Protein AF-A0A842M8G3-F1 (afdb_monomer_lite)

pLDDT: mean 76.29, std 15.94, range [36.53, 96.44]

Sequence (106 aa):
MRNKTPVKCPNCGSEMTGIGRQTIRTGPVNEAMWLLVYPDVGVPVAFDAYVCEYCGKFELFADENAVKMLKGEYAGDELVKCSSCGKEYIKEYWRCPYCGAETKKG

Structure (mmCIF, N/CA/C/O backbone):
data_AF-A0A842M8G3-F1
#
_entry.id   AF-A0A842M8G3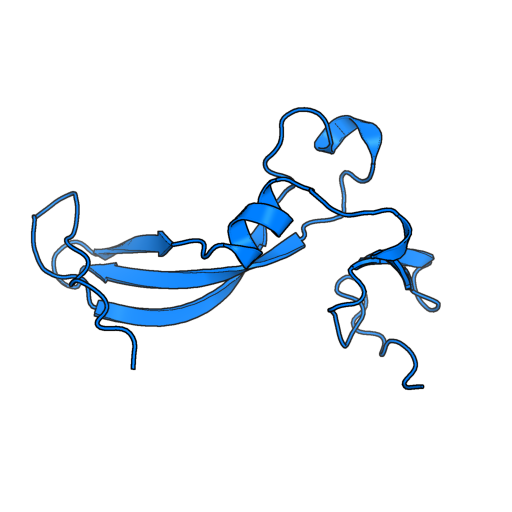-F1
#
loop_
_atom_site.group_PDB
_atom_site.id
_atom_site.type_symbol
_atom_site.label_atom_id
_atom_site.label_alt_id
_atom_site.label_comp_id
_atom_site.label_asym_id
_atom_site.label_entity_id
_atom_site.label_seq_id
_atom_site.pdbx_PDB_ins_code
_atom_site.Cartn_x
_atom_site.Cartn_y
_atom_site.Cartn_z
_atom_site.occupancy
_atom_site.B_iso_or_equiv
_atom_site.auth_seq_id
_atom_site.auth_comp_id
_atom_site.auth_asym_id
_atom_site.auth_atom_id
_atom_site.pdbx_PDB_model_num
ATOM 1 N N . MET A 1 1 ? 12.884 -2.260 17.926 1.00 36.53 1 MET A N 1
ATOM 2 C CA . MET A 1 1 ? 11.422 -2.355 17.721 1.00 36.53 1 MET A CA 1
ATOM 3 C C . MET A 1 1 ? 10.872 -0.936 17.783 1.00 36.53 1 MET A C 1
ATOM 5 O O . MET A 1 1 ? 11.100 -0.281 18.789 1.00 36.53 1 MET A O 1
ATOM 9 N N . ARG A 1 2 ? 10.294 -0.393 16.701 1.00 42.66 2 ARG A N 1
ATOM 10 C CA . ARG A 1 2 ? 9.704 0.960 16.729 1.00 42.66 2 ARG A CA 1
ATOM 11 C C . ARG A 1 2 ? 8.361 0.870 17.461 1.00 42.66 2 ARG A C 1
ATOM 13 O O . ARG A 1 2 ? 7.487 0.147 16.995 1.00 42.66 2 ARG A O 1
ATOM 20 N N . ASN A 1 3 ? 8.220 1.564 18.591 1.00 43.31 3 ASN A N 1
ATOM 21 C CA . ASN A 1 3 ? 6.937 1.735 19.278 1.00 43.31 3 ASN A CA 1
ATOM 22 C C . ASN A 1 3 ? 5.984 2.477 18.332 1.00 43.31 3 ASN A C 1
ATOM 24 O O . ASN A 1 3 ? 6.119 3.685 18.152 1.00 43.31 3 ASN A O 1
ATOM 28 N N . LYS A 1 4 ? 5.065 1.758 17.677 1.00 65.62 4 LYS A N 1
ATOM 29 C CA . LYS A 1 4 ? 3.997 2.391 16.899 1.00 65.62 4 LYS A CA 1
ATOM 30 C C . LYS A 1 4 ? 2.952 2.911 17.880 1.00 65.62 4 LYS A C 1
ATOM 32 O O . LYS A 1 4 ? 2.360 2.130 18.620 1.00 65.62 4 LYS A O 1
ATOM 37 N N . THR A 1 5 ? 2.747 4.224 17.887 1.00 74.81 5 THR A N 1
ATOM 38 C CA . THR A 1 5 ? 1.611 4.859 18.560 1.00 74.81 5 THR A CA 1
ATOM 39 C C . THR A 1 5 ? 0.311 4.187 18.099 1.00 74.81 5 THR A C 1
ATOM 41 O O . THR A 1 5 ? 0.170 3.939 16.897 1.00 74.81 5 THR A O 1
ATOM 44 N N . PRO A 1 6 ? -0.628 3.878 19.009 1.00 84.00 6 PRO A N 1
ATOM 45 C CA . PRO A 1 6 ? -1.899 3.271 18.633 1.00 84.00 6 PRO A CA 1
ATOM 46 C C . PRO A 1 6 ? -2.688 4.185 17.687 1.00 84.00 6 PRO A C 1
ATOM 48 O O . PRO A 1 6 ? -2.877 5.370 17.968 1.00 84.00 6 PRO A O 1
ATOM 51 N N . VAL A 1 7 ? -3.155 3.626 16.567 1.00 90.81 7 VAL A N 1
ATOM 52 C CA . VAL A 1 7 ? -3.963 4.341 15.568 1.00 90.81 7 VAL A CA 1
ATOM 53 C C . VAL A 1 7 ? -5.390 4.464 16.094 1.00 90.81 7 VAL A C 1
ATOM 55 O O . VAL A 1 7 ? -6.011 3.463 16.451 1.00 90.81 7 VAL A O 1
ATOM 58 N N . LYS A 1 8 ? -5.914 5.689 16.171 1.00 94.88 8 LYS A N 1
ATOM 59 C CA . LYS A 1 8 ? -7.285 5.955 16.625 1.00 94.88 8 LYS A CA 1
ATOM 60 C C . LYS A 1 8 ? -8.209 6.170 15.432 1.00 94.88 8 LYS A C 1
ATOM 62 O O . LYS A 1 8 ? -7.854 6.862 14.486 1.00 94.88 8 LYS A O 1
ATOM 67 N N . CYS A 1 9 ? -9.407 5.600 15.505 1.00 94.94 9 CYS A N 1
ATOM 68 C CA . CYS A 1 9 ? -10.435 5.755 14.493 1.00 94.94 9 CYS A CA 1
ATOM 69 C C . CYS A 1 9 ? -10.918 7.210 14.474 1.00 94.94 9 CYS A C 1
ATOM 71 O O . CYS A 1 9 ? -11.419 7.686 15.494 1.00 94.94 9 CYS A O 1
ATOM 73 N N . PRO A 1 10 ? -10.874 7.910 13.333 1.00 92.75 10 PRO A N 1
ATOM 74 C CA . PRO A 1 10 ? -11.328 9.299 13.272 1.00 92.75 10 PRO A CA 1
ATOM 75 C C . PRO A 1 10 ? -12.851 9.449 13.358 1.00 92.75 10 PRO A C 1
ATOM 77 O O . PRO A 1 10 ? -13.334 10.564 13.500 1.00 92.75 10 PRO A O 1
ATOM 80 N N . ASN A 1 11 ? -13.615 8.356 13.249 1.00 94.31 11 ASN A N 1
ATOM 81 C CA . ASN A 1 11 ? -15.073 8.408 13.358 1.00 94.31 11 ASN A CA 1
ATOM 82 C C . ASN A 1 11 ? -15.548 8.275 14.814 1.00 94.31 11 ASN A C 1
ATOM 84 O O . ASN A 1 11 ? -16.378 9.053 15.265 1.00 94.31 11 ASN A O 1
ATOM 88 N N . CYS A 1 12 ? -15.025 7.293 15.557 1.00 95.75 12 CYS A N 1
ATOM 89 C CA . CYS A 1 12 ? -15.506 6.978 16.909 1.00 95.75 12 CYS A CA 1
ATOM 90 C C . CYS A 1 12 ? -14.451 7.122 18.017 1.00 95.75 12 CYS A C 1
ATOM 92 O O . CYS A 1 12 ? -14.765 6.907 19.182 1.00 95.75 12 CYS A O 1
ATOM 94 N N . GLY A 1 13 ? -13.195 7.433 17.686 1.00 94.88 13 GLY A N 1
ATOM 95 C CA . GLY A 1 13 ? -12.095 7.580 18.647 1.00 94.88 13 GLY A CA 1
ATOM 96 C C . GLY A 1 13 ? -11.510 6.269 19.189 1.00 94.88 13 GLY A C 1
ATOM 97 O O . GLY A 1 13 ? -10.445 6.293 19.808 1.00 94.88 13 GLY A O 1
ATOM 98 N N . SER A 1 14 ? -12.154 5.124 18.942 1.00 95.38 14 SER A N 1
ATOM 99 C CA . SER A 1 14 ? -11.655 3.806 19.358 1.00 95.38 14 SER A CA 1
ATOM 100 C C . SER A 1 14 ? -10.300 3.486 18.731 1.00 95.38 14 SER A C 1
ATOM 102 O O . SER A 1 14 ? -9.992 3.924 17.624 1.00 95.38 14 SER A O 1
ATOM 104 N N . GLU A 1 15 ? -9.495 2.678 19.413 1.00 95.69 15 GLU A N 1
ATOM 105 C CA . GLU A 1 15 ? -8.278 2.125 18.820 1.00 95.69 15 GLU A CA 1
ATOM 106 C C . GLU A 1 15 ? -8.604 1.205 17.640 1.00 95.69 15 GLU A C 1
ATOM 108 O O . G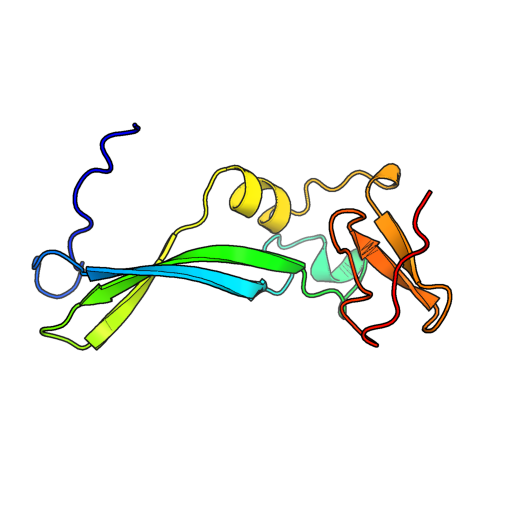LU A 1 15 ? -9.611 0.497 17.660 1.00 95.69 15 GLU A O 1
ATOM 113 N N . MET A 1 16 ? -7.778 1.255 16.598 1.00 95.25 16 MET A N 1
ATOM 114 C CA . MET A 1 16 ? -7.940 0.442 15.397 1.00 95.25 16 MET A CA 1
ATOM 115 C C . MET A 1 16 ? -7.026 -0.784 15.431 1.00 95.25 16 MET A C 1
ATOM 117 O O . MET A 1 16 ? -5.864 -0.695 15.829 1.00 95.25 16 MET A O 1
ATOM 121 N N . THR A 1 17 ? -7.533 -1.909 14.930 1.00 95.56 17 THR A N 1
ATOM 122 C CA . THR A 1 17 ? -6.793 -3.167 14.804 1.00 95.56 17 THR A CA 1
ATOM 123 C C . THR A 1 17 ? -5.973 -3.150 13.517 1.00 95.56 17 THR A C 1
ATOM 125 O O . THR A 1 17 ? -6.516 -2.975 12.424 1.00 95.56 17 THR A O 1
ATOM 128 N N . GLY A 1 18 ? -4.656 -3.330 13.630 1.00 93.38 18 GLY A N 1
ATOM 129 C CA . GLY A 1 18 ? -3.778 -3.476 12.470 1.00 93.38 18 GLY A CA 1
ATOM 130 C C . GLY A 1 18 ? -3.954 -4.852 11.830 1.00 93.38 18 GLY A C 1
ATOM 131 O O . GLY A 1 18 ? -3.747 -5.864 12.492 1.00 93.38 18 GLY A O 1
ATOM 132 N N . ILE A 1 19 ? -4.289 -4.896 10.541 1.00 93.12 19 ILE A N 1
ATOM 133 C CA . ILE A 1 19 ? -4.499 -6.154 9.798 1.00 93.12 19 ILE A CA 1
ATOM 134 C C . ILE A 1 19 ? -3.305 -6.533 8.909 1.00 93.12 19 ILE A C 1
ATOM 136 O O . ILE A 1 19 ? -3.396 -7.406 8.046 1.00 93.12 19 ILE A O 1
ATOM 140 N N . GLY A 1 20 ? -2.171 -5.865 9.111 1.00 89.62 20 GLY A N 1
ATOM 141 C CA . GLY A 1 20 ? -0.927 -6.118 8.395 1.00 89.62 20 GLY A CA 1
ATOM 142 C C . GLY A 1 20 ? -0.741 -5.249 7.156 1.00 89.62 20 GLY A C 1
ATOM 143 O O . GLY A 1 20 ? -1.471 -4.285 6.911 1.00 89.62 20 GLY A O 1
ATOM 144 N N . ARG A 1 21 ? 0.299 -5.586 6.392 1.00 89.31 21 ARG A N 1
ATOM 145 C CA . ARG A 1 21 ? 0.733 -4.811 5.234 1.00 89.31 21 ARG A CA 1
ATOM 146 C C . ARG A 1 21 ? 0.018 -5.287 3.974 1.00 89.31 21 ARG A C 1
ATOM 148 O O . ARG A 1 21 ? 0.136 -6.451 3.602 1.00 89.31 21 ARG A O 1
ATOM 155 N N . GLN A 1 22 ? -0.704 -4.381 3.329 1.00 87.00 22 GLN A N 1
ATOM 156 C CA . GLN A 1 22 ? -1.480 -4.639 2.120 1.00 87.00 22 GLN A CA 1
ATOM 157 C C . GLN A 1 22 ? -0.801 -3.983 0.925 1.00 87.00 22 GLN A C 1
ATOM 159 O O . GLN A 1 22 ? -0.493 -2.794 0.958 1.00 87.00 22 GLN A O 1
ATOM 164 N N . THR A 1 23 ? -0.581 -4.745 -0.143 1.00 81.88 23 THR A N 1
ATOM 165 C CA . THR A 1 23 ? -0.069 -4.207 -1.407 1.00 81.88 23 THR A CA 1
ATOM 166 C C . THR A 1 23 ? -1.237 -3.893 -2.323 1.00 81.88 23 THR A C 1
ATOM 168 O O . THR A 1 23 ? -1.954 -4.792 -2.758 1.00 81.88 23 THR A O 1
ATOM 171 N N . ILE A 1 24 ? -1.422 -2.613 -2.629 1.00 80.06 24 ILE A N 1
ATOM 172 C CA . ILE A 1 24 ? -2.516 -2.119 -3.459 1.00 80.06 24 ILE A CA 1
ATOM 173 C C . ILE A 1 24 ? -1.909 -1.391 -4.646 1.00 80.06 24 ILE A C 1
ATOM 175 O O . ILE A 1 24 ? -0.965 -0.621 -4.499 1.00 80.06 24 ILE A O 1
ATOM 179 N N . ARG A 1 25 ? -2.445 -1.631 -5.842 1.00 73.50 25 ARG A N 1
ATOM 180 C CA . ARG A 1 25 ? -2.065 -0.847 -7.017 1.00 73.50 25 ARG A CA 1
ATOM 181 C C . ARG A 1 25 ? -2.743 0.502 -6.933 1.00 73.50 25 ARG A C 1
ATOM 183 O O . ARG A 1 25 ? -3.961 0.582 -7.069 1.00 73.50 25 ARG A O 1
ATOM 190 N N . THR A 1 26 ? -1.961 1.542 -6.703 1.00 67.00 26 THR A N 1
ATOM 191 C CA . THR A 1 26 ? -2.455 2.911 -6.781 1.00 67.00 26 THR A CA 1
ATOM 192 C C . THR A 1 26 ? -2.219 3.440 -8.184 1.00 67.00 26 THR A C 1
ATOM 194 O O . THR A 1 26 ? -1.225 3.093 -8.824 1.00 67.00 26 THR A O 1
ATOM 197 N N . GLY A 1 27 ? -3.112 4.302 -8.667 1.00 62.72 27 GLY A N 1
ATOM 198 C CA . GLY A 1 27 ? -2.755 5.183 -9.778 1.00 62.72 27 GLY A CA 1
ATOM 199 C C . GLY A 1 27 ? -1.604 6.119 -9.370 1.00 62.72 27 GLY A C 1
ATOM 200 O O . GLY A 1 27 ? -1.304 6.225 -8.175 1.00 62.72 27 GLY A O 1
ATOM 201 N N . PRO A 1 28 ? -0.942 6.790 -10.324 1.00 55.81 28 PRO A N 1
ATOM 202 C CA . PRO A 1 28 ? -0.015 7.869 -9.993 1.00 55.81 28 PRO A CA 1
ATOM 203 C C . PRO A 1 28 ? -0.753 8.945 -9.180 1.00 55.81 28 PRO A C 1
ATOM 205 O O . PRO A 1 28 ? -1.830 9.380 -9.581 1.00 55.81 28 PRO A O 1
ATOM 208 N N . VAL A 1 29 ? -0.207 9.351 -8.027 1.00 54.97 29 VAL A N 1
ATOM 209 C CA . VAL A 1 29 ? -0.864 10.322 -7.123 1.00 54.97 29 VAL A CA 1
ATOM 210 C C . VAL A 1 29 ? -0.258 11.726 -7.183 1.00 54.97 29 VAL A C 1
ATOM 212 O O . VAL A 1 29 ? -0.521 12.549 -6.309 1.00 54.97 29 VAL A O 1
ATOM 215 N N . ASN A 1 30 ? 0.540 12.019 -8.213 1.00 56.56 30 ASN A N 1
ATOM 216 C CA . ASN A 1 30 ? 0.921 13.388 -8.552 1.00 56.56 30 ASN A CA 1
ATOM 217 C C . ASN A 1 30 ? 0.148 13.858 -9.808 1.00 56.56 30 ASN A C 1
ATOM 219 O O . ASN A 1 30 ? -0.164 13.075 -10.708 1.00 56.56 30 ASN A O 1
ATOM 223 N N . GLU A 1 31 ? -0.185 15.149 -9.866 1.00 52.69 31 GLU A N 1
ATOM 224 C CA . GLU A 1 31 ? -1.058 15.725 -10.905 1.00 52.69 31 GLU A CA 1
ATOM 225 C C . GLU A 1 31 ? -0.384 15.896 -12.279 1.00 52.69 31 GLU A C 1
ATOM 227 O O . GLU A 1 31 ? -1.043 16.294 -13.234 1.00 52.69 31 GLU A O 1
ATOM 232 N N . ALA A 1 32 ? 0.910 15.594 -12.422 1.00 53.94 32 ALA A N 1
ATOM 233 C CA . ALA A 1 32 ? 1.652 15.834 -13.665 1.00 53.94 32 ALA A CA 1
ATOM 234 C C . ALA A 1 32 ? 2.081 14.546 -14.389 1.00 53.94 32 ALA A C 1
ATOM 236 O O . 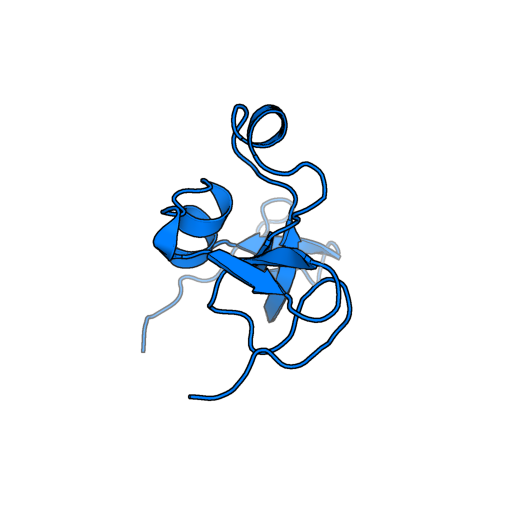ALA A 1 32 ? 2.207 14.532 -15.612 1.00 53.94 32 ALA A O 1
ATOM 237 N N . MET A 1 33 ? 2.282 13.440 -13.669 1.00 52.69 33 MET A N 1
ATOM 238 C CA . MET A 1 33 ? 2.880 12.222 -14.231 1.00 52.69 33 MET A CA 1
ATOM 239 C C . MET A 1 33 ? 1.845 11.277 -14.863 1.00 52.69 33 MET A C 1
ATOM 241 O O . MET A 1 33 ? 2.209 10.484 -15.732 1.00 52.69 33 MET A O 1
ATOM 245 N N . TRP A 1 34 ? 0.553 11.415 -14.515 1.00 51.91 34 TRP A N 1
ATOM 246 C CA . TRP A 1 34 ? -0.561 10.689 -15.156 1.00 51.91 34 TRP A CA 1
ATOM 247 C C . TRP A 1 34 ? -0.704 10.998 -16.654 1.00 51.91 34 TRP A C 1
ATOM 249 O O . TRP A 1 34 ? -1.115 10.127 -17.417 1.00 51.91 34 TRP A O 1
ATOM 259 N N . LEU A 1 35 ? -0.330 12.214 -17.076 1.00 50.41 35 LEU A N 1
ATOM 260 C CA . LEU A 1 35 ? -0.412 12.657 -18.473 1.00 50.41 35 LEU A CA 1
ATOM 261 C C . LEU A 1 35 ? 0.851 12.372 -19.283 1.00 50.41 35 LEU A C 1
ATOM 263 O O . LEU A 1 35 ? 0.771 12.267 -20.503 1.00 50.41 35 LEU A O 1
ATOM 267 N N . LEU A 1 36 ? 2.013 12.301 -18.630 1.00 51.25 36 LEU A N 1
ATOM 268 C CA . LEU A 1 36 ? 3.295 12.418 -19.327 1.00 51.25 36 LEU A CA 1
ATOM 269 C C . LEU A 1 36 ? 4.056 11.105 -19.482 1.00 51.25 36 LEU A C 1
ATOM 271 O O . LEU A 1 36 ? 4.888 11.018 -20.381 1.00 51.25 36 LEU A O 1
ATOM 275 N N . VAL A 1 37 ? 3.819 10.114 -18.616 1.00 51.00 37 VAL A N 1
ATOM 276 C CA . VAL A 1 37 ? 4.728 8.964 -18.534 1.00 51.00 37 VAL A CA 1
ATOM 277 C C . VAL A 1 37 ? 3.992 7.655 -18.803 1.00 51.00 37 VAL A C 1
ATOM 279 O O . VAL A 1 37 ? 4.257 7.083 -19.851 1.00 51.00 37 VAL A O 1
ATOM 282 N N . TYR A 1 38 ? 3.007 7.209 -18.003 1.00 52.44 38 TYR A N 1
ATOM 283 C CA . TYR A 1 38 ? 2.285 5.958 -18.311 1.00 52.44 38 TYR A CA 1
ATOM 284 C C . TYR A 1 38 ? 0.888 5.827 -17.649 1.00 52.44 38 TYR A C 1
ATOM 286 O O . TYR A 1 38 ? 0.807 5.446 -16.479 1.00 52.44 38 TYR A O 1
ATOM 294 N N . PRO A 1 39 ? -0.228 6.023 -18.379 1.00 51.22 39 PRO A N 1
ATOM 295 C CA . PRO A 1 39 ? -1.590 5.936 -17.822 1.00 51.22 39 PRO A CA 1
ATOM 296 C C . PRO A 1 39 ? -1.999 4.528 -17.340 1.00 51.22 39 PRO A C 1
ATOM 298 O O . PRO A 1 39 ? -2.896 4.400 -16.512 1.00 51.22 39 PRO A O 1
ATOM 301 N N . ASP A 1 40 ? -1.312 3.475 -17.799 1.00 51.59 40 ASP A N 1
ATOM 302 C CA . ASP A 1 40 ? -1.589 2.080 -17.418 1.00 51.59 40 ASP A CA 1
ATOM 303 C C . ASP A 1 40 ? -0.733 1.571 -16.241 1.00 51.59 40 ASP A C 1
ATOM 305 O O . ASP A 1 40 ? -0.913 0.434 -15.791 1.00 51.59 40 ASP A O 1
ATOM 309 N N . VAL A 1 41 ? 0.246 2.358 -15.774 1.00 54.00 41 VAL A N 1
ATOM 310 C CA . VAL A 1 41 ? 1.207 1.939 -14.743 1.00 54.00 41 VAL A CA 1
ATOM 311 C C . VAL A 1 41 ? 0.674 2.349 -13.379 1.00 54.00 41 VAL A C 1
ATOM 313 O O . VAL A 1 41 ? 1.085 3.338 -12.780 1.00 54.00 41 VAL A O 1
ATOM 316 N N . GLY A 1 42 ? -0.273 1.565 -12.871 1.00 64.75 42 GLY A N 1
ATOM 317 C CA . GLY A 1 42 ? -0.523 1.561 -11.438 1.00 64.75 42 GLY A CA 1
ATOM 318 C C . GLY A 1 42 ? 0.714 1.019 -10.725 1.00 64.75 42 GLY A C 1
ATOM 319 O O . GLY A 1 42 ? 1.223 -0.041 -11.098 1.00 64.75 42 GLY A O 1
ATOM 320 N N . VAL A 1 43 ? 1.199 1.721 -9.707 1.00 67.19 43 VAL A N 1
ATOM 321 C CA . VAL A 1 43 ? 2.323 1.270 -8.885 1.00 67.19 43 VAL A CA 1
ATOM 322 C C . VAL A 1 43 ? 1.761 0.452 -7.722 1.00 67.19 43 VAL A C 1
ATOM 324 O O . VAL A 1 43 ? 0.932 0.958 -6.965 1.00 67.19 43 VAL A O 1
ATOM 327 N N . PRO A 1 44 ? 2.159 -0.819 -7.552 1.00 72.06 44 PRO A N 1
ATOM 328 C CA . PRO A 1 44 ? 1.889 -1.539 -6.315 1.00 72.06 44 PRO A CA 1
ATOM 329 C C . PRO A 1 44 ? 2.585 -0.866 -5.125 1.00 72.06 44 PRO A C 1
ATOM 331 O O . PRO A 1 44 ? 3.795 -0.921 -4.948 1.00 72.06 44 PRO A O 1
ATOM 334 N N . VAL A 1 45 ? 1.803 -0.225 -4.274 1.00 75.75 45 VAL A N 1
ATOM 335 C CA . VAL A 1 45 ? 2.296 0.423 -3.067 1.00 75.75 45 VAL A CA 1
ATOM 336 C C . VAL A 1 45 ? 1.837 -0.391 -1.872 1.00 75.75 45 VAL A C 1
ATOM 338 O O . VAL A 1 45 ? 0.701 -0.866 -1.810 1.00 75.75 45 VAL A O 1
ATOM 341 N N . ALA A 1 46 ? 2.751 -0.612 -0.936 1.00 83.69 46 ALA A N 1
ATOM 342 C CA . ALA A 1 46 ? 2.461 -1.366 0.265 1.00 83.69 46 ALA A CA 1
ATOM 343 C C . ALA A 1 46 ? 2.126 -0.411 1.417 1.00 83.69 46 ALA A C 1
ATOM 345 O O . ALA A 1 46 ? 2.918 0.462 1.763 1.00 83.69 46 ALA A O 1
ATOM 346 N N . PHE A 1 47 ? 0.950 -0.599 2.001 1.00 87.56 47 PHE A N 1
ATOM 347 C CA . PHE A 1 47 ? 0.390 0.221 3.067 1.00 87.56 47 PHE A CA 1
ATOM 348 C C . PHE A 1 47 ? 0.208 -0.615 4.321 1.00 87.56 47 PHE A C 1
ATOM 350 O O . PHE A 1 47 ? -0.143 -1.792 4.238 1.00 87.56 47 PHE A O 1
ATOM 357 N N . ASP A 1 48 ? 0.372 -0.003 5.485 1.00 92.06 48 ASP A N 1
ATOM 358 C CA . ASP A 1 48 ? -0.140 -0.604 6.711 1.00 92.06 48 ASP A CA 1
ATOM 359 C C . ASP A 1 48 ? -1.649 -0.356 6.788 1.00 92.06 48 ASP A C 1
ATOM 361 O O . ASP A 1 48 ? -2.103 0.785 6.689 1.00 92.06 48 ASP A O 1
ATOM 365 N N . ALA A 1 49 ? -2.426 -1.426 6.939 1.00 93.50 49 ALA A N 1
ATOM 366 C CA . ALA A 1 49 ? -3.879 -1.363 6.956 1.00 93.50 49 ALA A CA 1
ATOM 367 C C . ALA A 1 49 ? -4.435 -1.523 8.374 1.00 93.50 49 ALA A C 1
ATOM 369 O O . ALA A 1 49 ? -4.009 -2.402 9.129 1.00 93.50 49 ALA A O 1
ATOM 370 N N . TYR A 1 50 ? -5.424 -0.698 8.708 1.00 95.56 50 TYR A N 1
ATOM 371 C CA . TYR A 1 50 ? -6.093 -0.696 10.003 1.00 95.56 50 TYR A CA 1
ATOM 372 C C . TYR A 1 50 ? -7.606 -0.706 9.816 1.00 95.56 50 TYR A C 1
ATOM 374 O O . TYR A 1 50 ? -8.139 -0.000 8.960 1.00 95.56 50 TYR A O 1
ATOM 382 N N . VAL A 1 51 ? -8.306 -1.475 10.649 1.00 96.44 51 VAL A N 1
ATOM 383 C CA . VAL A 1 51 ? -9.770 -1.527 10.675 1.00 96.44 51 VAL A CA 1
ATOM 384 C C . VAL A 1 51 ? -10.288 -1.174 12.064 1.00 96.44 51 VAL A C 1
ATOM 386 O O . VAL A 1 51 ? -9.729 -1.575 13.083 1.00 96.44 51 VAL A O 1
ATOM 389 N N . CYS A 1 52 ? -11.361 -0.395 12.121 1.00 96.44 52 CYS A N 1
ATOM 390 C CA . CYS A 1 52 ? -12.107 -0.170 13.346 1.00 96.44 52 CYS A CA 1
ATOM 391 C C . CYS A 1 52 ? -13.178 -1.252 13.490 1.00 96.44 52 CYS A C 1
ATOM 393 O O . CYS A 1 52 ? -14.121 -1.289 12.703 1.00 96.44 52 CYS A O 1
ATOM 395 N N . GLU A 1 53 ? -13.082 -2.084 14.522 1.00 95.75 53 GLU A N 1
ATOM 396 C CA . GLU A 1 53 ? -14.041 -3.176 14.756 1.00 95.75 53 GLU A CA 1
ATOM 397 C C . GLU A 1 53 ? -15.441 -2.683 15.158 1.00 95.75 53 GLU A C 1
ATOM 399 O O . GLU A 1 53 ? -16.420 -3.397 14.975 1.00 95.75 53 GLU A O 1
ATOM 404 N N . TYR A 1 54 ? -15.559 -1.445 15.650 1.00 96.38 54 TYR A N 1
ATOM 405 C CA . TYR A 1 54 ? -16.837 -0.879 16.096 1.00 96.38 54 TYR A CA 1
ATOM 406 C C . TYR A 1 54 ? -17.659 -0.255 14.965 1.00 96.38 54 TYR A C 1
ATOM 408 O O . TYR A 1 54 ? -18.877 -0.391 14.949 1.00 96.38 54 TYR A O 1
ATOM 416 N N . CYS A 1 55 ? -17.014 0.460 14.035 1.00 96.31 55 CYS A N 1
ATOM 417 C CA . CYS A 1 55 ? -17.715 1.159 12.948 1.00 96.31 55 CYS A CA 1
ATOM 418 C C . CYS A 1 55 ? -17.380 0.636 11.546 1.00 96.31 55 CYS A C 1
ATOM 420 O O . CYS A 1 55 ? -17.924 1.136 10.566 1.00 96.31 55 CYS A O 1
ATOM 422 N N . GLY A 1 56 ? -16.466 -0.330 11.428 1.00 94.25 56 GLY A N 1
ATOM 423 C CA . GLY A 1 56 ? -16.044 -0.914 10.154 1.00 94.25 56 GLY A CA 1
ATOM 424 C C . GLY A 1 56 ? -15.126 -0.027 9.309 1.00 94.25 56 GLY A C 1
ATOM 425 O O . GLY A 1 56 ? -14.765 -0.418 8.201 1.00 94.25 56 GLY A O 1
ATOM 426 N N . LYS A 1 57 ? -14.731 1.162 9.791 1.00 95.19 57 LYS A N 1
ATOM 427 C CA . LYS A 1 57 ? -13.862 2.066 9.025 1.00 95.19 57 LYS A CA 1
ATOM 428 C C . LYS A 1 57 ? -12.496 1.426 8.770 1.00 95.19 57 LYS A C 1
ATOM 430 O O . LYS A 1 57 ? -11.861 0.938 9.701 1.00 95.19 57 LYS A O 1
ATOM 435 N N . PHE A 1 58 ? -12.045 1.498 7.523 1.00 93.75 58 PHE A N 1
ATOM 436 C CA . PHE A 1 58 ? -10.771 0.973 7.051 1.00 93.75 58 PHE A CA 1
ATOM 437 C C . PHE A 1 58 ? -9.853 2.114 6.602 1.00 93.75 58 PHE A C 1
ATOM 439 O O . PHE A 1 58 ? -10.288 2.983 5.844 1.00 93.75 58 PHE A O 1
ATOM 446 N N . GLU A 1 59 ? -8.602 2.119 7.060 1.00 91.62 59 GLU A N 1
ATOM 447 C CA . GLU A 1 59 ? -7.607 3.135 6.706 1.00 91.62 59 GLU A CA 1
ATOM 448 C C . GLU A 1 59 ? -6.271 2.510 6.303 1.00 91.62 59 GLU A C 1
ATOM 450 O O . GLU A 1 59 ? -5.838 1.494 6.851 1.00 91.62 59 GLU A O 1
ATOM 455 N N . LEU A 1 60 ? -5.626 3.147 5.326 1.00 90.06 60 LEU A N 1
ATOM 456 C CA . LEU A 1 60 ? -4.331 2.768 4.777 1.00 90.06 60 LEU A CA 1
ATOM 457 C C . LEU A 1 60 ? -3.314 3.855 5.110 1.00 90.06 60 LEU A C 1
ATOM 459 O O . LEU A 1 60 ? -3.553 5.031 4.839 1.00 90.06 60 LEU A O 1
ATOM 463 N N . PHE A 1 61 ? -2.164 3.456 5.640 1.00 88.00 61 PHE A N 1
ATOM 464 C CA . PHE A 1 61 ? -1.078 4.365 5.990 1.00 88.00 61 PHE A CA 1
ATOM 465 C C . PHE A 1 61 ? 0.140 4.064 5.122 1.00 88.00 61 PHE A C 1
ATOM 467 O O . PHE A 1 61 ? 0.662 2.946 5.121 1.00 88.00 61 PHE A O 1
ATOM 474 N N . ALA A 1 62 ? 0.569 5.071 4.361 1.00 83.62 62 ALA A N 1
ATOM 475 C CA . ALA A 1 62 ? 1.793 5.016 3.577 1.00 83.62 62 ALA A CA 1
ATOM 476 C C . ALA A 1 62 ? 2.998 5.226 4.500 1.00 83.62 62 ALA A C 1
ATOM 478 O O . ALA A 1 62 ? 3.008 6.154 5.310 1.00 83.62 62 ALA A O 1
ATOM 479 N N . ASP A 1 63 ? 4.022 4.390 4.362 1.00 82.44 63 ASP A N 1
ATOM 480 C CA . ASP A 1 63 ? 5.339 4.696 4.913 1.00 82.44 63 ASP A CA 1
ATOM 481 C C . ASP A 1 63 ? 6.158 5.575 3.956 1.00 82.44 63 ASP A C 1
ATOM 483 O O . ASP A 1 63 ? 5.706 5.948 2.876 1.00 82.44 63 ASP A O 1
ATOM 487 N N . GLU A 1 64 ? 7.380 5.926 4.350 1.00 81.19 64 GLU A N 1
ATOM 488 C CA . GLU A 1 64 ? 8.254 6.797 3.556 1.00 81.19 64 GLU A CA 1
ATOM 489 C C . GLU A 1 64 ? 8.528 6.252 2.148 1.00 81.19 64 GLU A C 1
ATOM 491 O O . GLU A 1 64 ? 8.577 7.026 1.192 1.00 81.19 64 GLU A O 1
ATOM 496 N N . ASN A 1 65 ? 8.665 4.931 2.001 1.00 76.06 65 ASN A N 1
ATOM 497 C CA . ASN A 1 65 ? 8.880 4.310 0.697 1.00 76.06 65 ASN A CA 1
ATOM 498 C C . ASN A 1 65 ? 7.613 4.414 -0.146 1.00 76.06 65 ASN A C 1
ATOM 500 O O . ASN A 1 65 ? 7.669 4.883 -1.279 1.00 76.06 65 ASN A O 1
ATOM 504 N N . ALA A 1 66 ? 6.461 4.073 0.434 1.00 77.62 66 ALA A N 1
ATOM 505 C CA . ALA A 1 66 ? 5.169 4.247 -0.206 1.00 77.62 66 ALA A CA 1
ATOM 506 C C . ALA A 1 66 ? 4.947 5.701 -0.647 1.00 77.62 66 ALA A C 1
ATOM 508 O O . ALA A 1 66 ? 4.502 5.925 -1.763 1.00 77.62 66 ALA A O 1
ATOM 509 N N . VAL A 1 67 ? 5.319 6.692 0.168 1.00 78.12 67 VAL A N 1
ATOM 510 C CA . VAL A 1 67 ? 5.212 8.115 -0.188 1.00 78.12 67 VAL A CA 1
ATOM 511 C C . VAL A 1 67 ? 6.110 8.486 -1.373 1.00 78.12 67 VAL A C 1
ATOM 513 O O . VAL A 1 67 ? 5.636 9.181 -2.267 1.00 78.12 67 VAL A O 1
ATOM 516 N N . LYS A 1 68 ? 7.366 8.026 -1.427 1.00 75.62 68 LYS A N 1
ATOM 517 C CA . LYS A 1 68 ? 8.264 8.273 -2.578 1.00 75.62 68 LYS A CA 1
ATOM 518 C C . LYS A 1 68 ? 7.706 7.680 -3.869 1.00 75.62 68 LYS A C 1
ATOM 520 O O . LYS A 1 68 ? 7.621 8.361 -4.889 1.00 75.62 68 LYS A O 1
ATOM 525 N N . MET A 1 69 ? 7.253 6.430 -3.778 1.00 73.19 69 MET A N 1
ATOM 526 C CA . MET A 1 69 ? 6.624 5.697 -4.874 1.00 73.19 69 MET A CA 1
ATOM 527 C C . MET A 1 69 ? 5.382 6.426 -5.398 1.00 73.19 69 MET A C 1
ATOM 529 O O . MET A 1 69 ? 5.224 6.659 -6.593 1.00 73.19 69 MET A O 1
ATOM 533 N N . LEU A 1 70 ? 4.517 6.847 -4.477 1.00 73.88 70 LEU A N 1
ATOM 534 C CA . LEU A 1 70 ? 3.299 7.600 -4.751 1.00 73.88 70 LEU A CA 1
ATOM 535 C C . LEU A 1 70 ? 3.587 8.961 -5.397 1.00 73.88 70 LEU A C 1
ATOM 537 O O . LEU A 1 70 ? 2.939 9.342 -6.372 1.00 73.88 70 LEU A O 1
ATOM 541 N N . LYS A 1 71 ? 4.603 9.673 -4.907 1.00 72.12 71 LYS A N 1
ATOM 542 C CA . LYS A 1 71 ? 5.053 10.937 -5.496 1.00 72.12 71 LYS A CA 1
ATOM 543 C C . LYS A 1 71 ? 5.684 10.773 -6.873 1.00 72.12 71 LYS A C 1
ATOM 545 O O . LYS A 1 71 ? 5.945 11.788 -7.516 1.00 72.12 71 LYS A O 1
ATOM 550 N N . GLY A 1 72 ? 5.884 9.543 -7.346 1.00 66.56 72 GLY A N 1
ATOM 551 C CA . GLY A 1 72 ? 6.482 9.288 -8.646 1.00 66.56 72 GLY A CA 1
ATOM 552 C C . GLY A 1 72 ? 7.916 9.798 -8.715 1.00 66.56 72 GLY A C 1
ATOM 553 O O . GLY A 1 72 ? 8.376 10.177 -9.787 1.00 66.56 72 GLY A O 1
ATOM 554 N N . GLU A 1 73 ? 8.621 9.827 -7.582 1.00 67.62 73 GLU A N 1
ATOM 555 C CA . GLU A 1 73 ? 10.051 10.138 -7.511 1.00 67.62 73 GLU A CA 1
ATOM 556 C C . GLU A 1 73 ? 10.865 8.933 -8.013 1.00 67.62 73 GLU A C 1
ATOM 558 O O . GLU A 1 73 ? 11.750 8.445 -7.319 1.00 67.62 73 GLU A O 1
ATOM 563 N N . TYR A 1 74 ? 10.517 8.435 -9.205 1.00 59.78 74 TYR A N 1
ATOM 564 C CA . TYR A 1 74 ? 11.245 7.381 -9.892 1.00 59.78 74 TYR A CA 1
ATOM 565 C C . TYR A 1 74 ? 12.232 7.987 -10.876 1.00 59.78 74 TYR A C 1
ATOM 567 O O . TYR A 1 74 ? 11.843 8.763 -11.755 1.00 59.78 74 TYR A O 1
ATOM 575 N N . ALA A 1 75 ? 13.496 7.605 -10.773 1.00 56.06 75 ALA A N 1
ATOM 576 C CA . ALA A 1 75 ? 14.478 7.913 -11.800 1.00 56.06 75 ALA A CA 1
ATOM 577 C C . ALA A 1 75 ? 14.346 6.915 -12.973 1.00 56.06 75 ALA A C 1
ATOM 579 O O . ALA A 1 75 ? 13.896 5.781 -12.810 1.00 56.06 75 ALA A O 1
ATOM 580 N N . GLY A 1 76 ? 14.675 7.332 -14.203 1.00 57.59 76 GLY A N 1
ATOM 581 C CA . GLY A 1 76 ? 14.485 6.491 -15.401 1.00 57.59 76 GLY A CA 1
ATOM 582 C C . GLY A 1 76 ? 15.283 5.177 -15.379 1.00 57.59 76 GLY A C 1
ATOM 583 O O . GLY A 1 76 ? 14.916 4.206 -16.036 1.00 57.59 76 GLY A O 1
ATO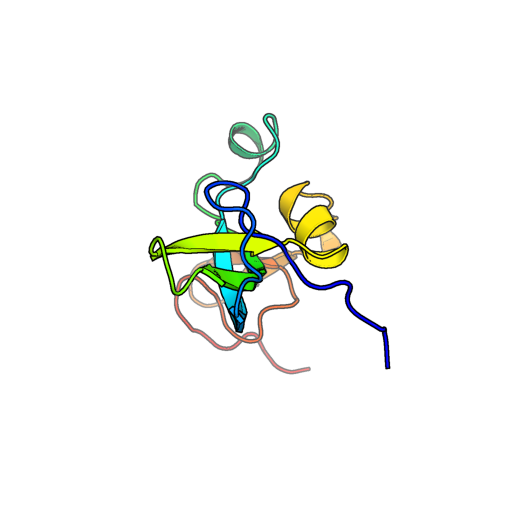M 584 N N . ASP A 1 77 ? 16.347 5.119 -14.584 1.00 68.31 77 ASP A N 1
ATOM 585 C CA . ASP A 1 77 ? 17.146 3.932 -14.290 1.00 68.31 77 ASP A CA 1
ATOM 586 C C . ASP A 1 77 ? 16.496 2.982 -13.269 1.00 68.31 77 ASP A C 1
ATOM 588 O O . ASP A 1 77 ? 16.965 1.854 -13.108 1.00 68.31 77 ASP A O 1
ATOM 592 N N . GLU A 1 78 ? 15.393 3.366 -12.628 1.00 70.06 78 GLU A N 1
ATOM 593 C CA . GLU A 1 78 ? 14.634 2.531 -11.689 1.00 70.06 78 GLU A CA 1
ATOM 594 C C . GLU A 1 78 ? 13.545 1.694 -12.378 1.00 70.06 78 GLU A C 1
ATOM 596 O O . GLU A 1 78 ? 12.944 0.813 -11.754 1.00 70.06 78 GLU A O 1
ATOM 601 N N . LEU A 1 79 ? 13.328 1.903 -13.682 1.00 75.62 79 LEU A N 1
ATOM 602 C CA . LEU A 1 79 ? 12.385 1.142 -14.501 1.00 75.62 79 LEU A CA 1
ATOM 603 C C . LEU A 1 79 ? 13.075 0.029 -15.309 1.00 75.62 79 LEU A C 1
ATOM 605 O O . LEU A 1 79 ? 14.251 0.093 -15.670 1.00 75.62 79 LEU A O 1
ATOM 609 N N . VAL A 1 80 ? 12.316 -1.020 -15.610 1.00 81.62 80 VAL A N 1
ATOM 610 C CA . VAL A 1 80 ? 12.667 -2.123 -16.510 1.00 81.62 80 VAL A CA 1
ATOM 611 C C . VAL A 1 80 ? 11.533 -2.396 -17.474 1.00 81.62 80 VAL A C 1
ATOM 613 O O . VAL A 1 80 ? 10.359 -2.380 -17.112 1.00 81.62 80 VAL A O 1
ATOM 616 N N . LYS A 1 81 ? 11.900 -2.725 -18.710 1.00 85.06 81 LYS A N 1
ATOM 617 C CA . LYS A 1 81 ? 10.963 -3.160 -19.739 1.00 85.06 81 LYS A CA 1
ATOM 618 C C . LYS A 1 81 ? 10.759 -4.670 -19.662 1.00 85.06 81 LYS A C 1
ATOM 620 O O . LYS A 1 81 ? 11.715 -5.437 -19.779 1.00 85.06 81 LYS A O 1
ATOM 625 N N . CYS A 1 82 ? 9.513 -5.112 -19.498 1.00 85.88 82 CYS A N 1
ATOM 626 C CA . CYS A 1 82 ? 9.179 -6.532 -19.525 1.00 85.88 82 CYS A CA 1
ATOM 627 C C . CYS A 1 82 ? 9.503 -7.110 -20.905 1.00 85.88 82 CYS A C 1
ATOM 629 O O . CYS A 1 82 ? 8.957 -6.656 -21.908 1.00 85.88 82 CYS A O 1
ATOM 631 N N . SER A 1 83 ? 10.314 -8.165 -20.964 1.00 89.44 83 SER A N 1
ATOM 632 C CA . SER A 1 83 ? 10.602 -8.853 -22.228 1.00 89.44 83 SER A CA 1
ATOM 633 C C . SER A 1 83 ? 9.389 -9.582 -22.814 1.00 89.44 83 SER A C 1
ATOM 635 O O . SER A 1 83 ? 9.378 -9.858 -24.007 1.00 89.44 83 SER A O 1
ATOM 637 N N . SER A 1 84 ? 8.383 -9.909 -21.994 1.00 91.12 84 SER A N 1
ATOM 638 C CA . SER A 1 84 ? 7.193 -10.656 -22.428 1.00 91.12 84 SER A CA 1
ATOM 639 C C . SER A 1 84 ? 6.073 -9.755 -22.951 1.00 91.12 84 SER A C 1
ATOM 641 O O . SER A 1 84 ? 5.514 -10.043 -24.000 1.00 91.12 84 SER A O 1
ATOM 643 N N . CYS A 1 85 ? 5.738 -8.664 -22.252 1.00 88.62 85 CYS A N 1
ATOM 644 C CA . CYS A 1 85 ? 4.643 -7.771 -22.662 1.00 88.62 85 CYS A CA 1
ATOM 645 C C . CYS A 1 85 ? 5.099 -6.385 -23.140 1.00 88.62 85 CYS A C 1
ATOM 647 O O . CYS A 1 85 ? 4.267 -5.572 -23.528 1.00 88.62 85 CYS A O 1
ATOM 649 N N . GLY A 1 86 ? 6.397 -6.079 -23.077 1.00 85.06 86 GLY A N 1
ATOM 650 C CA . GLY A 1 86 ? 6.956 -4.806 -23.534 1.00 85.06 86 GLY A CA 1
ATOM 651 C C . GLY A 1 86 ? 6.642 -3.592 -22.654 1.00 85.06 86 GLY A C 1
ATOM 652 O O . GLY A 1 86 ? 7.152 -2.516 -22.949 1.00 85.06 86 GLY A O 1
ATOM 653 N N . LYS A 1 87 ? 5.841 -3.735 -21.589 1.00 79.56 87 LYS A N 1
ATOM 654 C CA . LYS A 1 87 ? 5.520 -2.643 -20.658 1.00 79.56 87 LYS A CA 1
ATOM 655 C C . LYS A 1 87 ? 6.666 -2.385 -19.680 1.00 79.56 87 LYS A C 1
ATOM 657 O O . LYS A 1 87 ? 7.319 -3.327 -19.225 1.00 79.56 87 LYS A O 1
ATOM 662 N N . GLU A 1 88 ? 6.867 -1.119 -19.337 1.00 77.31 88 GLU A N 1
ATOM 663 C CA . GLU A 1 88 ? 7.833 -0.686 -18.326 1.00 77.31 88 GLU A CA 1
ATOM 664 C C . GLU A 1 88 ? 7.215 -0.693 -16.921 1.00 77.31 88 GLU A C 1
ATOM 666 O O . GLU A 1 88 ? 6.015 -0.469 -16.745 1.00 77.31 88 GLU A O 1
ATOM 671 N N . TYR A 1 89 ? 8.021 -1.035 -15.918 1.00 73.38 89 TYR A N 1
ATOM 672 C CA . TYR A 1 89 ? 7.648 -1.046 -14.501 1.00 73.38 89 TYR A CA 1
ATOM 673 C C . TYR A 1 89 ? 8.903 -0.985 -13.623 1.00 73.38 89 TYR A C 1
ATOM 675 O O . TYR A 1 89 ? 10.014 -1.174 -14.103 1.00 73.38 89 TYR A O 1
ATOM 683 N N . ILE A 1 90 ? 8.731 -0.728 -12.330 1.00 72.44 90 ILE A N 1
ATOM 684 C CA . ILE A 1 90 ? 9.837 -0.546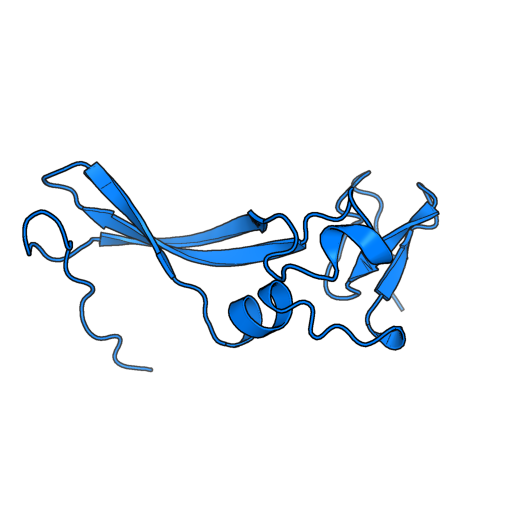 -11.380 1.00 72.44 90 ILE A CA 1
ATOM 685 C C . ILE A 1 90 ? 10.601 -1.858 -11.149 1.00 72.44 90 ILE A C 1
ATOM 687 O O . ILE A 1 90 ? 10.002 -2.926 -11.022 1.00 72.44 90 ILE A O 1
ATOM 691 N N . LYS A 1 91 ? 11.930 -1.777 -11.043 1.00 74.50 91 LYS A N 1
ATOM 692 C CA . LYS A 1 91 ? 12.836 -2.924 -10.838 1.00 74.50 91 LYS A CA 1
ATOM 693 C C . LYS A 1 91 ? 12.558 -3.753 -9.583 1.00 74.50 91 LYS A C 1
ATOM 695 O O . LYS A 1 91 ? 12.908 -4.927 -9.556 1.00 74.50 91 LYS A O 1
ATOM 700 N N . GLU A 1 92 ? 11.921 -3.174 -8.569 1.00 70.44 92 GLU A N 1
ATOM 701 C CA . GLU A 1 92 ? 11.591 -3.851 -7.307 1.00 70.44 92 GLU A CA 1
ATOM 702 C C . GLU A 1 92 ? 10.617 -5.032 -7.473 1.00 70.44 92 GLU A C 1
ATOM 704 O O . GLU A 1 92 ? 10.515 -5.888 -6.591 1.00 70.44 92 GLU A O 1
ATOM 709 N N . TYR A 1 93 ? 9.904 -5.123 -8.601 1.00 70.31 93 TYR A N 1
ATOM 710 C CA . TYR A 1 93 ? 9.008 -6.245 -8.860 1.00 70.31 93 TYR A CA 1
ATOM 711 C C . TYR A 1 93 ? 9.746 -7.486 -9.358 1.00 70.31 93 TYR A C 1
ATOM 713 O O . TYR A 1 93 ? 10.244 -7.515 -10.479 1.00 70.31 93 TYR A O 1
ATOM 721 N N . TRP A 1 94 ? 9.661 -8.570 -8.581 1.00 78.25 94 TRP A N 1
ATOM 722 C CA . TRP A 1 94 ? 10.137 -9.910 -8.963 1.00 78.25 94 TRP A CA 1
ATOM 723 C C . TRP A 1 94 ? 9.436 -10.510 -10.194 1.00 78.25 94 TRP A C 1
ATOM 725 O O . TRP A 1 94 ? 9.957 -11.419 -10.844 1.00 78.25 94 TRP A O 1
ATOM 735 N N . ARG A 1 95 ? 8.219 -10.044 -10.494 1.00 84.81 95 ARG A N 1
ATOM 736 C CA . ARG A 1 95 ? 7.413 -10.460 -11.648 1.00 84.81 95 ARG A CA 1
ATOM 737 C C . ARG A 1 95 ? 6.773 -9.248 -12.288 1.00 84.81 95 ARG A C 1
ATOM 739 O O . ARG A 1 95 ? 6.347 -8.333 -11.591 1.00 84.81 95 ARG A O 1
ATOM 746 N N . CYS A 1 96 ? 6.627 -9.281 -13.605 1.00 82.81 96 CYS A N 1
ATOM 747 C CA . CYS A 1 96 ? 5.914 -8.256 -14.342 1.00 82.81 96 CYS A CA 1
ATOM 748 C C . CYS A 1 96 ? 4.500 -8.090 -13.760 1.00 82.81 96 CYS A C 1
ATOM 750 O O . CYS A 1 96 ? 3.715 -9.043 -13.796 1.00 82.81 96 CYS A O 1
ATOM 752 N N . PRO A 1 97 ? 4.121 -6.893 -13.283 1.00 73.50 97 PRO A N 1
ATOM 753 C CA . PRO A 1 97 ? 2.801 -6.685 -12.703 1.00 73.50 97 PRO A CA 1
ATOM 754 C C . PRO A 1 97 ? 1.681 -6.806 -13.748 1.00 73.50 97 PRO A C 1
ATOM 756 O O . PRO A 1 97 ? 0.523 -6.987 -13.383 1.00 73.50 97 PRO A O 1
ATOM 759 N N . TYR A 1 98 ? 1.980 -6.731 -15.045 1.00 76.75 98 TYR A N 1
ATOM 760 C CA . TYR A 1 98 ? 0.959 -6.805 -16.096 1.00 76.75 98 TYR A CA 1
ATOM 761 C C . TYR A 1 98 ? 0.663 -8.226 -16.555 1.00 76.75 98 TYR A C 1
ATOM 763 O O . TYR A 1 98 ? -0.494 -8.565 -16.763 1.00 76.75 98 TYR A O 1
ATOM 771 N N . CYS A 1 99 ? 1.699 -9.045 -16.737 1.00 85.50 99 CYS A N 1
ATOM 772 C CA . CYS A 1 99 ? 1.553 -10.379 -17.325 1.00 85.50 99 CYS A CA 1
ATOM 773 C C . CYS A 1 99 ? 2.048 -11.517 -16.424 1.00 85.50 99 CYS A C 1
ATOM 775 O O . CYS A 1 99 ? 1.918 -12.677 -16.790 1.00 85.50 99 CYS A O 1
ATOM 777 N N . GLY A 1 100 ? 2.635 -11.209 -15.263 1.00 85.12 100 GLY A N 1
ATOM 778 C CA . GLY A 1 100 ? 3.154 -12.205 -14.323 1.00 85.12 100 GLY A CA 1
ATOM 779 C C . GLY A 1 100 ? 4.490 -12.842 -14.718 1.00 85.12 100 GLY A C 1
ATOM 780 O O . GLY A 1 100 ? 5.015 -13.636 -13.941 1.00 85.12 100 GLY A O 1
ATOM 781 N N . ALA A 1 101 ? 5.061 -12.494 -15.877 1.00 89.56 101 ALA A N 1
ATOM 782 C CA . ALA A 1 101 ? 6.347 -13.026 -16.327 1.00 89.56 101 ALA A CA 1
ATOM 783 C C . ALA A 1 101 ? 7.481 -12.700 -15.342 1.00 89.56 101 ALA A C 1
ATOM 785 O O . ALA A 1 101 ? 7.565 -11.581 -14.834 1.00 89.56 101 AL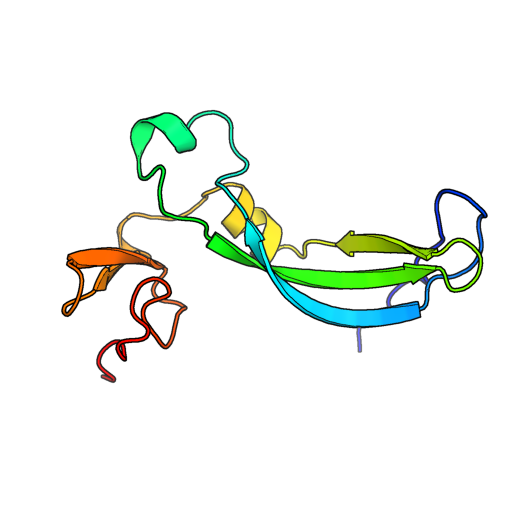A A O 1
ATOM 786 N N . GLU A 1 102 ? 8.372 -13.659 -15.089 1.00 83.38 102 GLU A N 1
ATOM 787 C CA . GLU A 1 102 ? 9.540 -13.435 -14.237 1.00 83.38 102 GLU A CA 1
ATOM 788 C C . GLU A 1 102 ? 10.529 -12.477 -14.896 1.00 83.38 102 GLU A C 1
ATOM 790 O O . GLU A 1 102 ? 10.802 -12.523 -16.098 1.00 83.38 102 GLU A O 1
ATOM 795 N N . THR A 1 103 ? 11.074 -11.584 -14.086 1.00 67.44 103 THR A N 1
ATOM 796 C CA . THR A 1 103 ? 12.011 -10.561 -14.529 1.00 67.44 103 THR A CA 1
ATOM 797 C C . THR A 1 103 ? 13.399 -11.147 -14.315 1.00 67.44 103 THR A C 1
ATOM 799 O O . THR A 1 103 ? 13.749 -11.438 -13.175 1.00 67.44 103 THR A O 1
ATOM 802 N N . LYS A 1 104 ? 14.127 -11.450 -15.402 1.00 58.56 104 LYS A N 1
ATOM 803 C CA . LYS A 1 104 ? 15.358 -12.271 -15.393 1.00 58.56 104 LYS A CA 1
ATOM 804 C C . LYS A 1 104 ? 16.235 -12.034 -14.149 1.00 58.56 104 LYS A C 1
ATOM 806 O O . LYS A 1 104 ? 16.691 -10.917 -13.930 1.00 58.56 104 LYS A O 1
ATOM 811 N N . LYS A 1 105 ? 16.490 -13.112 -13.392 1.00 50.38 105 LYS A N 1
ATOM 812 C CA . LYS A 1 105 ? 17.503 -13.180 -12.328 1.00 50.38 105 LYS A CA 1
ATOM 813 C C . LYS A 1 105 ? 18.896 -13.030 -12.942 1.00 50.38 105 LYS A C 1
ATOM 815 O O . LYS A 1 105 ? 19.270 -13.842 -13.790 1.00 50.38 105 LYS A O 1
ATOM 820 N N . GLY A 1 106 ? 19.627 -12.016 -12.498 1.00 39.41 106 GLY A N 1
ATOM 821 C CA . GLY A 1 106 ? 21.082 -11.922 -12.568 1.00 39.41 106 GLY A CA 1
ATOM 822 C C . GLY A 1 106 ? 21.575 -11.639 -11.166 1.00 39.41 106 GLY A C 1
ATOM 823 O O . GLY A 1 106 ? 21.135 -10.598 -10.636 1.00 39.41 106 GLY A O 1
#

Foldseek 3Di:
DDPDDFDADPPPRDTWDWPAKDFDFAAQQDPPCCPPPDVPRRAGAIWTWTADPPPGDIDTHHDPVSVCVSNVVDDPVQWDQDPPPRDIDGPPDQADPPPRHGDDDD

Radius of gyration: 16.88 Å; chains: 1; bounding box: 39×29×43 Å

Secondary structure (DSSP, 8-state):
---PPPPBPTTT-PBPEEEEEEEEEEPP-STTHHHHT-TT--EEEEEEEEE-TTT--EEEEE-HHHHHHHTT---GGGEEE-TTT--EEETT-SB-TTT--B----